Protein AF-A0A291B2N3-F1 (afdb_monomer_lite)

Secondary structure (DSSP, 8-state):
---TTHHHHHHHHHHHHHHHHS------S------S-------TT--HHHHHHHTT---

pLDDT: mean 74.94, std 13.21, range [47.03, 90.56]

Foldseek 3Di:
DPDVVCVVVVVVVVVVVCVVPPPPPPVVVDPPPPPLPDPDDDDVPDDPVNVCVVSVNDD

InterPro domains:
  IPR009063 Immunoglobulin/albumin-binding domain superfamily [SSF46997] (1-24)
  IPR018392 LysM domain [cd00118] (39-58)

Structure (mmCIF, N/CA/C/O backbone):
data_AF-A0A291B2N3-F1
#
_entry.id   AF-A0A291B2N3-F1
#
loop_
_atom_site.group_PDB
_atom_site.id
_atom_site.type_symbol
_atom_site.label_atom_id
_atom_site.label_alt_id
_atom_site.label_comp_id
_atom_site.label_asym_id
_atom_site.label_entity_id
_atom_site.label_seq_id
_atom_site.pdbx_PDB_ins_code
_atom_site.Cartn_x
_atom_site.Cartn_y
_atom_site.Cartn_z
_atom_site.occupancy
_atom_site.B_iso_or_equiv
_atom_site.auth_seq_id
_atom_site.auth_comp_id
_atom_site.auth_asym_id
_atom_site.auth_atom_id
_atom_site.pdbx_PDB_model_num
ATOM 1 N N . LYS A 1 1 ? -14.047 -6.744 38.608 1.00 66.56 1 LYS A N 1
ATOM 2 C CA . LYS A 1 1 ? -14.554 -5.356 38.535 1.00 66.56 1 LYS A CA 1
ATOM 3 C C . LYS A 1 1 ? -13.340 -4.549 38.129 1.00 66.56 1 LYS A C 1
ATOM 5 O O . LYS A 1 1 ? -12.486 -4.341 38.974 1.00 66.56 1 LYS A O 1
ATOM 10 N N . GLU A 1 2 ? -13.166 -4.342 36.828 1.00 66.69 2 GLU A N 1
ATOM 11 C CA . GLU A 1 2 ? -11.989 -3.648 36.300 1.00 66.69 2 GLU A CA 1
ATOM 12 C C . GLU A 1 2 ? -11.938 -2.253 36.920 1.00 66.69 2 GLU A C 1
ATOM 14 O O . GLU A 1 2 ? -12.977 -1.595 37.039 1.00 66.69 2 GLU A O 1
ATOM 19 N N . ASP A 1 3 ? -10.771 -1.869 37.432 1.00 75.50 3 ASP A N 1
ATOM 20 C CA . ASP A 1 3 ? -10.608 -0.591 38.105 1.00 75.50 3 ASP A CA 1
ATOM 21 C C . ASP A 1 3 ? -10.727 0.519 37.047 1.00 75.50 3 ASP A C 1
ATOM 23 O O . ASP A 1 3 ? -9.967 0.524 36.075 1.00 75.50 3 ASP A O 1
ATOM 27 N N . PRO A 1 4 ? -11.682 1.456 37.173 1.00 77.56 4 PRO A N 1
ATOM 28 C CA . PRO A 1 4 ? -11.889 2.496 36.166 1.00 77.56 4 PRO A CA 1
ATOM 29 C C . PRO A 1 4 ? -10.664 3.409 35.985 1.00 77.56 4 PRO A C 1
ATOM 31 O O . PRO A 1 4 ? -10.575 4.134 34.992 1.00 77.56 4 PRO A O 1
ATOM 34 N N . SER A 1 5 ? -9.709 3.364 36.918 1.00 82.44 5 SER A N 1
ATOM 35 C CA . SER A 1 5 ? -8.425 4.061 36.835 1.00 82.44 5 SER A CA 1
ATOM 36 C C . SER A 1 5 ? -7.519 3.482 35.740 1.00 82.44 5 SER A C 1
ATOM 38 O O . SER A 1 5 ? -6.920 4.243 34.980 1.00 82.44 5 SER A O 1
ATOM 40 N N . GLU A 1 6 ? -7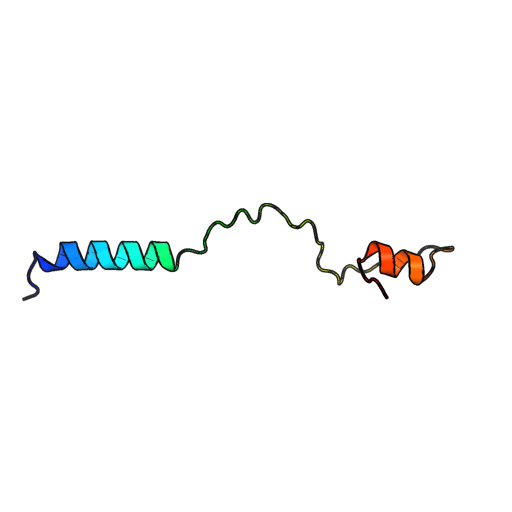.505 2.156 35.583 1.00 83.88 6 GLU A N 1
ATOM 41 C CA . GLU A 1 6 ? -6.695 1.431 34.587 1.00 83.88 6 GLU A CA 1
ATOM 42 C C . GLU A 1 6 ? -7.177 1.722 33.159 1.00 83.88 6 GLU A C 1
ATOM 44 O O . GLU A 1 6 ? -6.405 1.701 32.204 1.00 83.88 6 GLU A O 1
ATOM 49 N N . SER A 1 7 ? -8.455 2.088 32.996 1.00 84.69 7 SER A N 1
ATOM 50 C CA . SER A 1 7 ? -9.037 2.409 31.685 1.00 84.69 7 SER A CA 1
ATOM 51 C C . SER A 1 7 ? -8.315 3.565 30.981 1.00 84.69 7 SER A C 1
ATOM 53 O O . SER A 1 7 ? -8.234 3.588 29.754 1.00 84.69 7 SER A O 1
ATOM 55 N N . LYS A 1 8 ? -7.771 4.529 31.738 1.00 86.88 8 LYS A N 1
ATOM 56 C CA . LYS A 1 8 ? -6.998 5.650 31.174 1.00 86.88 8 LYS A CA 1
ATOM 57 C C . LYS A 1 8 ? -5.622 5.204 30.687 1.00 86.88 8 LYS A C 1
ATOM 59 O O . LYS A 1 8 ? -5.155 5.693 29.661 1.00 86.88 8 LYS A O 1
ATOM 64 N N . GLU A 1 9 ? -4.995 4.292 31.417 1.00 89.75 9 GLU A N 1
ATOM 65 C CA . GLU A 1 9 ? -3.665 3.775 31.106 1.00 89.75 9 GLU A CA 1
ATOM 66 C C . GLU A 1 9 ? -3.715 2.847 29.890 1.00 89.75 9 GLU A C 1
ATOM 68 O O . GLU A 1 9 ? -2.976 3.058 28.931 1.00 89.75 9 GLU A O 1
ATOM 73 N N . ILE A 1 10 ? -4.701 1.946 29.842 1.00 88.94 10 ILE A N 1
ATOM 74 C CA . ILE A 1 10 ? -4.960 1.063 28.695 1.00 88.94 10 ILE A CA 1
ATOM 75 C C . ILE A 1 10 ? -5.275 1.877 27.429 1.00 88.94 10 ILE A C 1
ATOM 77 O O . ILE A 1 10 ? -4.806 1.542 26.342 1.00 88.94 10 ILE A O 1
ATOM 81 N N . LEU A 1 11 ? -6.027 2.979 27.545 1.00 89.88 11 LEU A N 1
ATOM 82 C CA . LEU A 1 11 ? -6.315 3.860 26.407 1.00 89.88 11 LEU A CA 1
ATOM 83 C C . LEU A 1 11 ? -5.048 4.554 25.877 1.00 89.88 11 LEU A C 1
ATOM 85 O O . LEU A 1 11 ? -4.879 4.693 24.663 1.00 89.88 11 LEU A O 1
ATOM 89 N N . ALA A 1 12 ? -4.156 4.984 26.773 1.00 90.19 12 ALA A N 1
ATOM 90 C CA . ALA A 1 12 ? -2.884 5.596 26.399 1.00 90.19 12 ALA A CA 1
ATOM 91 C C . ALA A 1 12 ? -1.930 4.578 25.748 1.00 90.19 12 ALA A C 1
ATOM 93 O O . ALA A 1 12 ? -1.311 4.891 24.729 1.00 90.19 12 ALA A O 1
ATOM 94 N N . GLU A 1 13 ? -1.851 3.366 26.299 1.00 89.81 13 GLU A N 1
ATOM 95 C CA . GLU A 1 13 ? -1.098 2.226 25.764 1.00 89.81 13 GLU A CA 1
ATOM 96 C C . GLU A 1 13 ? -1.587 1.863 24.351 1.00 89.81 13 GLU A C 1
ATOM 98 O O . GLU A 1 13 ? -0.809 1.849 23.395 1.00 89.81 13 GLU A O 1
ATOM 103 N N . ALA A 1 14 ? -2.899 1.669 24.182 1.00 89.38 14 ALA A N 1
ATOM 104 C CA . ALA A 1 14 ? -3.515 1.312 22.906 1.00 89.38 14 ALA A CA 1
ATOM 105 C C . ALA A 1 14 ? -3.296 2.384 21.832 1.00 89.38 14 ALA A C 1
ATOM 107 O O . ALA A 1 14 ? -3.032 2.058 20.674 1.00 89.38 14 ALA A O 1
ATOM 108 N N . LYS A 1 15 ? -3.351 3.671 22.202 1.00 89.00 15 LYS A N 1
ATOM 109 C CA . LYS A 1 15 ? -3.065 4.760 21.265 1.00 89.00 15 LYS A CA 1
ATOM 110 C C . LYS A 1 15 ? -1.608 4.727 20.796 1.00 89.00 15 LYS A C 1
ATOM 112 O O . LYS A 1 15 ? -1.370 4.818 19.598 1.00 89.00 15 LYS A O 1
ATOM 117 N N . LYS A 1 16 ? -0.649 4.531 21.707 1.00 89.19 16 LYS A N 1
ATOM 118 C CA . LYS A 1 16 ? 0.777 4.404 21.357 1.00 89.19 16 LYS A CA 1
ATOM 119 C C . LYS A 1 16 ? 1.043 3.201 20.455 1.00 89.19 16 LYS A C 1
ATOM 121 O O . LYS A 1 16 ? 1.809 3.318 19.505 1.00 89.19 16 LYS A O 1
ATOM 126 N N . LEU A 1 17 ? 0.404 2.064 20.732 1.00 88.44 17 LEU A N 1
ATOM 127 C CA . LEU A 1 17 ? 0.515 0.862 19.905 1.00 88.44 17 LEU A CA 1
ATOM 128 C C . LEU A 1 17 ? -0.102 1.060 18.518 1.00 88.44 17 LEU A C 1
ATOM 130 O O . LEU A 1 17 ? 0.473 0.585 17.542 1.00 88.44 17 LEU A O 1
ATOM 134 N N . ASN A 1 18 ? -1.221 1.782 18.419 1.00 86.75 18 ASN A N 1
ATOM 135 C CA . ASN A 1 18 ? -1.815 2.163 17.138 1.00 86.75 18 ASN A CA 1
ATOM 136 C C . ASN A 1 18 ? -0.937 3.154 16.373 1.00 86.75 18 ASN A C 1
ATOM 138 O O . ASN A 1 18 ? -0.780 2.984 15.178 1.00 86.75 18 ASN A O 1
ATOM 142 N N . ASP A 1 19 ? -0.327 4.142 17.030 1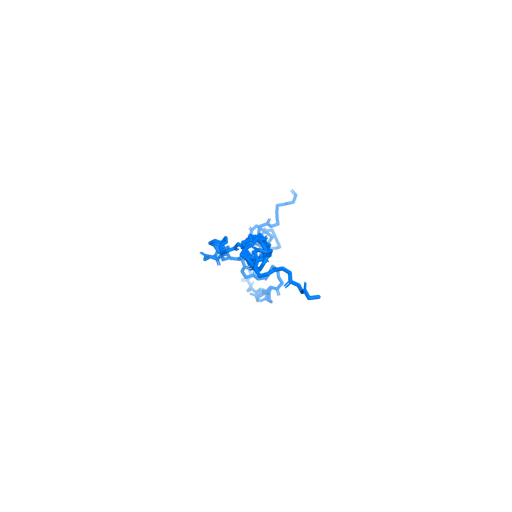.00 82.38 19 ASP A N 1
ATOM 143 C CA . ASP A 1 19 ? 0.597 5.088 16.387 1.00 82.38 19 ASP A CA 1
ATOM 144 C C . ASP A 1 19 ? 1.905 4.392 15.932 1.00 82.38 19 ASP A C 1
ATOM 146 O O . ASP A 1 19 ? 2.493 4.764 14.919 1.00 82.38 19 ASP A O 1
ATOM 150 N N . ALA A 1 20 ? 2.357 3.354 16.649 1.00 82.38 20 ALA A N 1
ATOM 151 C CA . ALA A 1 20 ? 3.545 2.565 16.301 1.00 82.38 20 ALA A CA 1
ATOM 152 C C . ALA A 1 20 ? 3.300 1.536 15.182 1.00 82.38 20 ALA A C 1
ATOM 154 O O . ALA A 1 20 ? 4.227 1.218 14.434 1.00 82.38 20 ALA A O 1
ATOM 155 N N . GLN A 1 21 ? 2.077 1.004 15.092 1.00 80.00 21 GLN A N 1
ATOM 156 C CA . GLN A 1 21 ? 1.643 0.060 14.054 1.00 80.00 21 GLN A CA 1
ATOM 157 C C . GLN A 1 21 ? 0.959 0.737 12.870 1.00 80.00 21 GLN A C 1
ATOM 159 O O . GLN A 1 21 ? 0.815 0.107 11.821 1.00 80.00 21 GLN A O 1
ATOM 164 N N .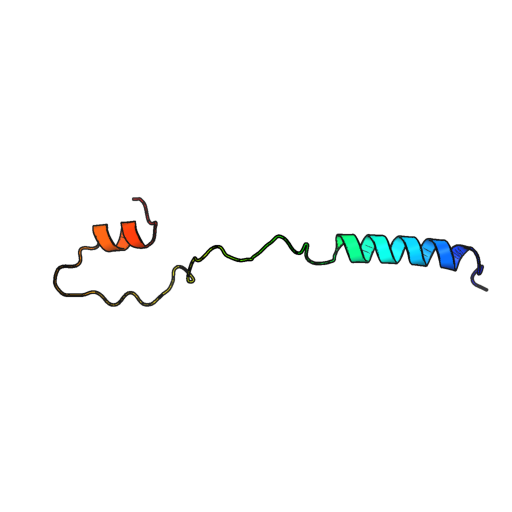 ALA A 1 22 ? 0.532 1.995 13.024 1.00 75.94 22 ALA A N 1
ATOM 165 C CA . ALA A 1 22 ? 0.085 2.808 11.914 1.00 75.94 22 ALA A CA 1
ATOM 166 C C . ALA A 1 22 ? 1.184 2.724 10.856 1.00 75.94 22 ALA A C 1
ATOM 168 O O . ALA A 1 22 ? 2.362 2.925 11.190 1.00 75.94 22 ALA A O 1
ATOM 169 N N . PRO A 1 23 ? 0.837 2.390 9.600 1.00 67.56 23 PRO A N 1
ATOM 170 C CA . PRO A 1 23 ? 1.770 2.556 8.508 1.00 67.56 23 PRO A CA 1
ATOM 171 C C . PRO A 1 23 ? 2.268 3.982 8.652 1.00 67.56 23 PRO A C 1
ATOM 173 O O . PRO A 1 23 ? 1.457 4.912 8.625 1.00 67.56 23 PRO A O 1
ATOM 176 N N . LYS A 1 24 ? 3.570 4.158 8.920 1.00 65.00 24 LYS A N 1
ATOM 177 C CA . LYS A 1 24 ? 4.137 5.494 8.847 1.00 65.00 24 LYS A CA 1
ATOM 178 C C . LYS A 1 24 ? 3.709 5.961 7.470 1.00 65.00 24 LYS A C 1
ATOM 180 O O . LYS A 1 24 ? 3.999 5.276 6.487 1.00 65.00 24 LYS A O 1
ATOM 185 N N . GLU A 1 25 ? 2.996 7.076 7.404 1.00 61.81 25 GLU A N 1
ATOM 1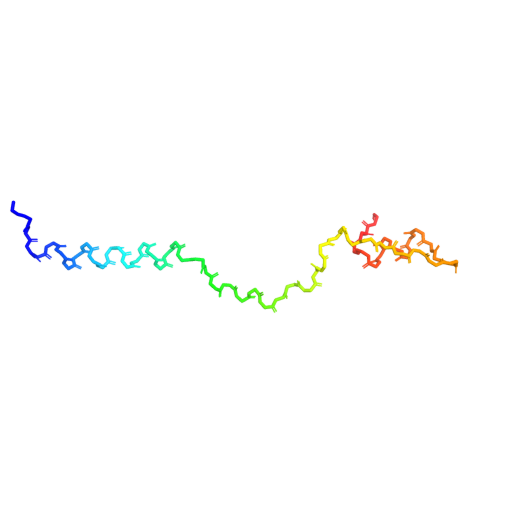86 C CA . GLU A 1 25 ? 2.887 7.852 6.180 1.00 61.81 25 GLU A CA 1
ATOM 187 C C . GLU A 1 25 ? 4.297 8.417 5.935 1.00 61.81 25 GLU A C 1
ATOM 189 O O . GLU A 1 25 ? 4.561 9.610 6.000 1.00 61.81 25 GLU A O 1
ATOM 194 N N . GLU A 1 26 ? 5.267 7.509 5.773 1.00 55.56 26 GLU A N 1
ATOM 195 C CA . GLU A 1 26 ? 6.426 7.729 4.958 1.00 55.56 26 GLU A CA 1
ATOM 196 C C . GLU A 1 26 ? 5.812 8.194 3.661 1.00 55.56 26 GLU A C 1
ATOM 198 O O . GLU A 1 26 ? 5.025 7.462 3.053 1.00 55.56 26 GLU A O 1
ATOM 203 N N . ASP A 1 27 ? 6.077 9.464 3.390 1.00 55.41 27 ASP A N 1
ATOM 204 C CA . ASP A 1 27 ? 5.888 10.210 2.167 1.00 55.41 27 ASP A CA 1
ATOM 205 C C . ASP A 1 27 ? 6.210 9.317 0.958 1.00 55.41 27 ASP A C 1
ATOM 207 O O . ASP A 1 27 ? 7.222 9.430 0.281 1.00 55.41 27 ASP A O 1
ATOM 211 N N . ASN A 1 28 ? 5.320 8.375 0.669 1.00 52.06 28 ASN A N 1
ATOM 212 C CA . ASN A 1 28 ? 5.365 7.485 -0.476 1.00 52.06 28 ASN A CA 1
ATOM 213 C C . ASN A 1 28 ? 4.742 8.222 -1.658 1.00 52.06 28 ASN A C 1
ATOM 215 O O . ASN A 1 28 ? 4.092 7.644 -2.529 1.00 52.06 28 ASN A O 1
ATOM 219 N N . LYS A 1 29 ? 4.965 9.540 -1.729 1.00 53.66 29 LYS A N 1
ATOM 220 C CA . LYS A 1 29 ? 4.649 10.345 -2.895 1.00 53.66 29 LYS A CA 1
ATOM 221 C C . LYS A 1 29 ? 5.818 10.280 -3.880 1.00 53.66 29 LYS A C 1
ATOM 223 O O . LYS A 1 29 ? 6.369 11.293 -4.293 1.00 53.66 29 LYS A O 1
ATOM 228 N N . LYS A 1 30 ? 6.029 9.037 -4.345 1.00 54.91 30 LYS A N 1
ATOM 229 C CA . LYS A 1 30 ? 6.815 8.539 -5.491 1.00 54.91 30 LYS A CA 1
ATOM 230 C C . LYS A 1 30 ? 8.299 8.213 -5.246 1.00 54.91 30 LYS A C 1
ATOM 232 O O . LYS A 1 30 ? 9.130 9.113 -5.296 1.00 54.91 30 LYS A O 1
ATOM 237 N N . PRO A 1 31 ? 8.689 6.935 -5.398 1.00 47.03 31 PRO A N 1
ATOM 238 C CA . PRO A 1 31 ? 9.560 6.566 -6.493 1.00 47.03 31 PRO A CA 1
ATOM 239 C C . PRO A 1 31 ? 8.670 6.347 -7.722 1.00 47.03 31 PRO A C 1
ATOM 241 O O . PRO A 1 31 ? 7.870 5.418 -7.771 1.00 47.03 31 PRO A O 1
ATOM 244 N N . GLY A 1 32 ? 8.782 7.208 -8.731 1.00 49.25 32 GLY A N 1
ATOM 245 C CA . GLY A 1 32 ? 8.329 6.875 -10.080 1.00 49.25 32 GLY A CA 1
ATOM 246 C C . GLY A 1 32 ? 9.218 5.764 -10.626 1.00 49.25 32 GLY A C 1
ATOM 247 O O . GLY A 1 32 ? 10.091 6.014 -11.444 1.00 49.25 32 GLY A O 1
ATOM 248 N N . LYS A 1 33 ? 9.064 4.560 -10.091 1.00 55.19 33 LYS A N 1
ATOM 249 C CA . LYS A 1 33 ? 9.551 3.337 -10.694 1.00 55.19 33 LYS A CA 1
ATOM 250 C C . LYS A 1 33 ? 8.297 2.547 -10.958 1.00 55.19 33 LYS A C 1
ATOM 252 O O . LYS A 1 33 ? 7.810 1.830 -10.092 1.00 55.19 33 LYS A O 1
ATOM 257 N N . GLU A 1 34 ? 7.748 2.809 -12.139 1.00 57.97 34 GLU A N 1
ATOM 258 C CA . GLU A 1 34 ? 6.997 1.817 -12.893 1.00 57.97 34 GLU A CA 1
ATOM 259 C C . GLU A 1 34 ? 7.651 0.476 -12.571 1.00 57.97 34 GLU A C 1
ATOM 261 O O . GLU A 1 34 ? 8.876 0.367 -12.709 1.00 57.97 34 GLU A O 1
ATOM 266 N N . ASP A 1 35 ? 6.890 -0.457 -11.990 1.00 56.81 35 ASP A N 1
ATOM 267 C CA . ASP A 1 35 ? 7.345 -1.810 -11.707 1.00 56.81 35 ASP A CA 1
ATOM 268 C C . ASP A 1 35 ? 8.309 -2.215 -12.821 1.00 56.81 35 ASP A C 1
ATOM 270 O O . ASP A 1 35 ? 7.935 -2.141 -13.993 1.00 56.81 35 ASP A O 1
ATOM 274 N N . GLY A 1 36 ? 9.562 -2.554 -12.490 1.00 56.06 36 GLY A N 1
ATOM 275 C CA . GLY A 1 36 ? 10.646 -2.814 -13.460 1.00 56.06 36 GLY A CA 1
ATOM 276 C C . GLY A 1 36 ? 10.396 -4.009 -14.395 1.00 56.06 36 GLY A C 1
ATOM 277 O O . GLY A 1 36 ? 11.324 -4.575 -14.959 1.00 56.06 36 GLY A O 1
ATOM 278 N N . ASN A 1 37 ? 9.136 -4.410 -14.515 1.00 56.00 37 ASN A N 1
ATOM 279 C CA . ASN A 1 37 ? 8.541 -5.372 -15.409 1.00 56.00 37 ASN A CA 1
ATOM 280 C C . ASN A 1 37 ? 7.464 -4.698 -16.296 1.00 56.00 37 ASN A C 1
ATOM 282 O O . ASN A 1 37 ? 6.409 -5.271 -16.564 1.00 56.00 37 ASN A O 1
ATOM 286 N N . GLY A 1 38 ? 7.682 -3.450 -16.719 1.00 64.88 38 GLY A N 1
ATOM 287 C CA . GLY A 1 38 ? 6.921 -2.855 -17.815 1.00 64.88 38 GLY A CA 1
ATOM 288 C C . GLY A 1 38 ? 7.277 -3.561 -19.125 1.00 64.88 38 GLY A C 1
ATOM 289 O O . GLY A 1 38 ? 8.451 -3.790 -19.411 1.00 64.88 38 GLY A O 1
ATOM 290 N N . VAL A 1 39 ? 6.282 -3.923 -19.938 1.00 69.75 39 VAL A N 1
ATOM 291 C CA . VAL A 1 39 ? 6.531 -4.447 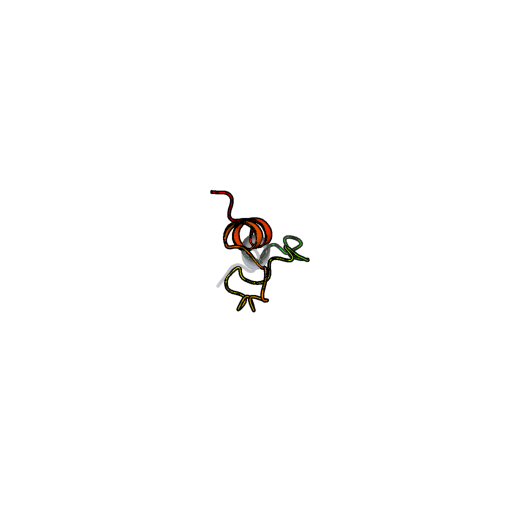-21.290 1.00 69.75 39 VAL A CA 1
ATOM 292 C C . VAL A 1 39 ? 7.252 -3.364 -22.098 1.00 69.75 39 VAL A C 1
ATOM 294 O O . VAL A 1 39 ? 6.640 -2.383 -22.517 1.00 69.75 39 VAL A O 1
ATOM 297 N N . HIS A 1 40 ? 8.559 -3.525 -22.311 1.00 73.38 40 HIS A N 1
ATOM 298 C CA . HIS A 1 40 ? 9.334 -2.613 -23.145 1.00 73.38 40 HIS A CA 1
ATOM 299 C C . HIS A 1 40 ? 9.115 -2.954 -24.625 1.00 73.38 40 HIS A C 1
ATOM 301 O O . HIS A 1 40 ? 9.520 -4.014 -25.103 1.00 73.38 40 HIS A O 1
ATOM 307 N N . VAL A 1 41 ? 8.455 -2.056 -25.359 1.00 79.19 41 VAL A N 1
ATOM 308 C CA . VAL A 1 41 ? 8.253 -2.199 -26.807 1.00 79.19 41 VAL A CA 1
ATOM 309 C C . VAL A 1 41 ? 9.507 -1.715 -27.532 1.00 79.19 41 VAL A C 1
ATOM 311 O O . VAL A 1 41 ? 9.707 -0.512 -27.687 1.00 79.19 41 VAL A O 1
ATOM 314 N N . VAL A 1 42 ? 10.330 -2.662 -27.986 1.00 81.56 42 VAL A N 1
ATOM 315 C CA . VAL A 1 42 ? 11.540 -2.379 -28.770 1.00 81.56 42 VAL A CA 1
ATOM 316 C C . VAL A 1 42 ? 11.193 -1.804 -30.143 1.00 81.56 42 VAL A C 1
ATOM 318 O O . VAL A 1 42 ? 10.288 -2.289 -30.831 1.00 81.56 42 VAL A O 1
ATOM 321 N N . LYS A 1 43 ? 11.929 -0.779 -30.566 1.00 85.25 43 LYS A N 1
ATOM 322 C CA . LYS A 1 43 ? 11.847 -0.192 -31.906 1.00 85.25 43 LYS A CA 1
ATOM 323 C C . LYS A 1 43 ? 13.056 -0.614 -32.746 1.00 85.25 43 LYS A C 1
ATOM 325 O O . LYS A 1 43 ? 14.118 -0.917 -32.199 1.00 85.25 43 LYS A O 1
ATOM 330 N N . PRO A 1 44 ? 12.942 -0.623 -34.087 1.00 89.62 44 PRO A N 1
ATOM 331 C CA . PRO A 1 44 ? 14.095 -0.851 -34.949 1.00 89.62 44 PRO A CA 1
ATOM 332 C C . PRO A 1 44 ? 15.202 0.172 -34.658 1.00 89.62 44 PRO A C 1
ATOM 334 O O . PRO A 1 44 ? 14.985 1.372 -34.810 1.00 89.62 44 PRO A O 1
ATOM 337 N N . GLY A 1 45 ? 16.373 -0.313 -34.241 1.00 88.06 45 GLY A N 1
ATOM 338 C CA . GLY A 1 45 ? 17.516 0.517 -33.848 1.00 88.06 45 GLY A CA 1
ATOM 339 C C . GLY A 1 45 ? 17.819 0.526 -32.347 1.00 88.06 45 GLY A C 1
ATOM 340 O O . GLY A 1 45 ? 18.918 0.932 -31.979 1.00 88.06 45 GLY A O 1
ATOM 341 N N . ASP A 1 46 ? 16.914 0.034 -31.496 1.00 89.12 46 ASP A N 1
ATOM 342 C CA . ASP A 1 46 ? 17.206 -0.120 -30.068 1.00 89.12 46 ASP A CA 1
ATOM 343 C C . ASP A 1 46 ? 18.241 -1.229 -29.836 1.00 89.12 46 ASP A C 1
ATOM 345 O O . ASP A 1 46 ? 18.176 -2.307 -30.439 1.00 89.12 46 ASP A O 1
ATOM 349 N N . THR A 1 47 ? 19.186 -0.987 -28.924 1.00 90.56 47 THR A N 1
ATOM 350 C CA . THR A 1 47 ? 20.152 -2.001 -28.489 1.00 90.56 47 THR A CA 1
ATOM 351 C C . THR A 1 47 ? 19.858 -2.477 -27.072 1.00 90.56 47 THR A C 1
ATOM 353 O O . THR A 1 47 ? 19.385 -1.723 -26.223 1.00 90.56 47 THR A O 1
ATOM 356 N N . VAL A 1 48 ? 20.206 -3.735 -26.782 1.00 85.06 48 VAL A N 1
ATOM 357 C CA . VAL A 1 48 ? 20.055 -4.338 -25.443 1.00 85.06 48 VAL A CA 1
ATOM 358 C C . VAL A 1 48 ? 20.738 -3.492 -24.360 1.00 85.06 48 VAL A C 1
ATOM 360 O O . VAL A 1 48 ? 20.224 -3.369 -23.252 1.00 85.06 48 VAL A O 1
ATOM 363 N N . ASN A 1 49 ? 21.867 -2.863 -24.692 1.00 85.62 49 ASN A N 1
ATOM 364 C CA . ASN A 1 49 ? 22.618 -2.004 -23.781 1.00 85.62 49 ASN A CA 1
ATOM 365 C C . ASN A 1 49 ? 21.872 -0.701 -23.443 1.00 85.62 49 ASN A C 1
ATOM 367 O O . ASN A 1 49 ? 21.893 -0.267 -22.293 1.00 85.62 49 ASN A O 1
ATOM 371 N N . ASP A 1 50 ? 21.202 -0.083 -24.419 1.00 85.44 50 ASP A N 1
ATOM 372 C CA . ASP A 1 50 ? 20.420 1.144 -24.202 1.00 85.44 50 ASP A CA 1
ATOM 373 C C . ASP A 1 50 ? 19.162 0.860 -23.370 1.00 85.44 50 ASP A C 1
ATOM 375 O O . ASP A 1 50 ? 18.825 1.622 -22.463 1.00 85.44 50 ASP A O 1
ATOM 379 N N . ILE A 1 51 ? 18.532 -0.295 -23.606 1.00 83.75 51 ILE A N 1
ATOM 380 C CA . ILE A 1 51 ? 17.372 -0.774 -22.844 1.00 83.75 51 ILE A CA 1
ATOM 381 C C . ILE A 1 51 ? 17.766 -1.076 -21.394 1.00 83.75 51 ILE A C 1
ATOM 383 O O . ILE A 1 51 ? 17.071 -0.661 -20.467 1.00 83.75 51 ILE A O 1
ATOM 387 N N . ALA A 1 52 ? 18.891 -1.761 -21.174 1.00 81.56 52 ALA A N 1
ATOM 388 C CA . ALA A 1 52 ? 19.381 -2.080 -19.835 1.00 81.56 52 ALA A CA 1
ATOM 389 C C . ALA A 1 52 ? 19.649 -0.806 -19.019 1.00 81.56 52 ALA A C 1
ATOM 391 O O . ALA A 1 52 ? 19.146 -0.670 -17.903 1.00 81.56 52 ALA A O 1
ATOM 392 N N . LYS A 1 53 ? 20.339 0.178 -19.611 1.00 81.56 53 LYS A N 1
ATOM 393 C CA . LYS A 1 53 ? 20.587 1.483 -18.978 1.00 81.56 53 LYS A CA 1
ATOM 394 C C . LYS A 1 53 ? 19.296 2.226 -18.638 1.00 81.56 53 LYS A C 1
ATOM 396 O O . LYS A 1 53 ? 19.190 2.769 -17.541 1.00 81.56 53 LYS A O 1
ATOM 401 N N . ALA A 1 54 ? 18.319 2.239 -19.547 1.00 78.38 54 ALA A N 1
ATOM 402 C CA . ALA A 1 54 ? 17.026 2.889 -1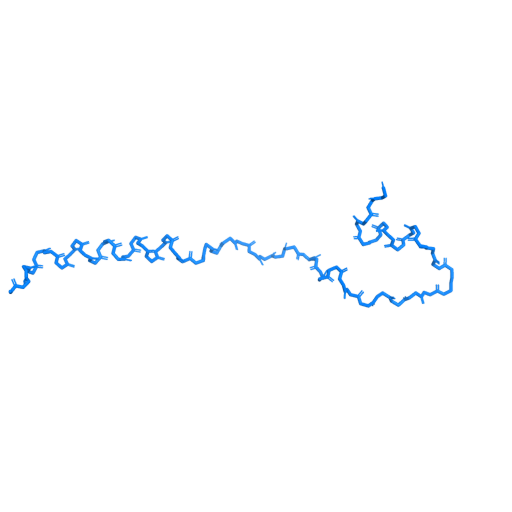9.324 1.00 78.38 54 ALA A CA 1
ATOM 403 C C . ALA A 1 54 ? 16.243 2.253 -18.163 1.00 78.38 54 ALA A C 1
ATOM 405 O O . ALA A 1 54 ? 15.587 2.958 -17.402 1.00 78.38 54 ALA A O 1
ATOM 406 N N . ASN A 1 55 ? 16.376 0.938 -17.981 1.00 76.31 55 ASN A N 1
ATOM 407 C CA . ASN A 1 55 ? 15.779 0.199 -16.867 1.00 76.31 55 ASN A CA 1
ATOM 408 C C . ASN A 1 55 ? 16.662 0.183 -15.605 1.00 76.31 55 ASN A C 1
ATOM 410 O O . ASN A 1 55 ? 16.410 -0.584 -14.676 1.00 76.31 55 ASN A O 1
ATOM 414 N N . GLY A 1 56 ? 17.723 0.996 -15.557 1.00 74.31 56 GLY A N 1
ATOM 415 C CA . GLY A 1 56 ? 18.634 1.063 -14.412 1.00 74.31 56 GLY A CA 1
ATOM 416 C C . GLY A 1 56 ? 19.424 -0.226 -14.159 1.00 74.31 56 GLY A C 1
ATOM 417 O O . GLY A 1 56 ? 19.989 -0.393 -13.081 1.00 74.31 56 GLY A O 1
ATOM 418 N N . SER A 1 57 ? 19.461 -1.135 -15.136 1.00 72.94 57 SER A N 1
ATOM 419 C CA . SER A 1 57 ? 20.292 -2.335 -15.116 1.00 72.94 57 SER A CA 1
ATOM 420 C C . SER A 1 57 ? 21.700 -1.955 -15.564 1.00 72.94 57 SER A C 1
ATOM 422 O O . SER A 1 57 ? 22.010 -1.915 -16.754 1.00 72.94 57 SER A O 1
ATOM 424 N N . THR A 1 58 ? 22.547 -1.617 -14.599 1.00 66.44 58 THR A N 1
ATOM 425 C CA . THR A 1 58 ? 23.988 -1.466 -14.821 1.00 66.44 58 THR A CA 1
ATOM 426 C C . THR A 1 58 ? 24.616 -2.861 -14.809 1.00 66.44 58 THR A C 1
ATOM 428 O O . THR A 1 58 ? 24.408 -3.600 -13.848 1.00 66.44 58 THR A O 1
ATOM 431 N N . ALA A 1 59 ? 25.307 -3.230 -15.892 1.00 58.19 59 ALA A N 1
ATOM 432 C CA . ALA A 1 59 ? 26.001 -4.514 -16.041 1.00 58.19 59 ALA A CA 1
ATOM 433 C C . ALA A 1 59 ? 27.191 -4.666 -15.081 1.00 58.19 59 ALA A C 1
ATOM 435 O O . ALA A 1 59 ? 27.827 -3.631 -14.770 1.00 58.19 59 ALA A O 1
#

Organism: Staphylococcus aureus (NCBI:txid1280)

Sequence (59 aa):
KEDPSESKEILAEAKKLNDAQAPKEEDNKKPGKEDGNGVHVVKPGDTVNDIAKANGSTA

Radius of gyration: 25.33 Å; chains: 1; bounding box: 41×16×74 Å